Protein AF-A0A1Y0RMB6-F1 (afdb_monomer)

Mean predicted aligned error: 15.56 Å

Nearest PDB structures (foldseek):
  5ec5-assembly1_C  TM=2.701E-01  e=1.105E-01  Eisenia fetida
  6uwi-assembly1_A  TM=2.459E-01  e=1.819E-01  Clostridioides difficile
  6uwi-assembly2_d  TM=2.459E-01  e=1.819E-01  Clostridioides difficile
  6uwi-assembly2_g  TM=2.459E-01  e=1.819E-01  Clostridioides difficile
  6uwi-assembly1_E  TM=2.459E-01  e=2.253E-01  Clostridioides difficile

Foldseek 3Di:
DDDPPPPPDDDDPVVVCVVVPPPDDDDDPFDKDKDKDKDKDKDKDKDKDKDWDQDPVGIDMDIDIDIDIDIDMDMDIDIDDD

Radius of gyration: 28.94 Å; Cα contacts (8 Å, |Δi|>4): 91; chains: 1; bounding box: 57×18×77 Å

Secondary structure (DSSP, 8-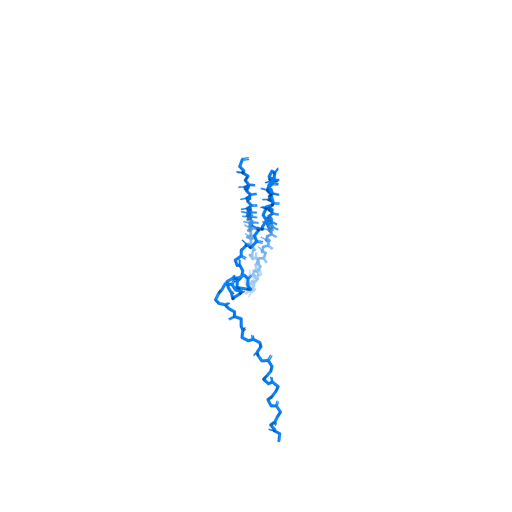state):
--------PPPPHHHHHHHTT-----PPTT--EEEEEEEEEEEEEEEEEEEEEEETTEEEEEEEEEEEEEEEEEEEEEEE--

Sequence (82 aa):
MSHEIKIAVELSEQELDTVAGGLSITLGDGQVFASDAKNTFSQKNLVVGQQTFAGPGGSYTVSGTNLQEILSSAGQGIAIGN

Structure (mmCIF, N/CA/C/O backbone):
data_AF-A0A1Y0RMB6-F1
#
_entry.id   AF-A0A1Y0RMB6-F1
#
loop_
_atom_site.group_PDB
_atom_site.id
_atom_site.type_symbol
_at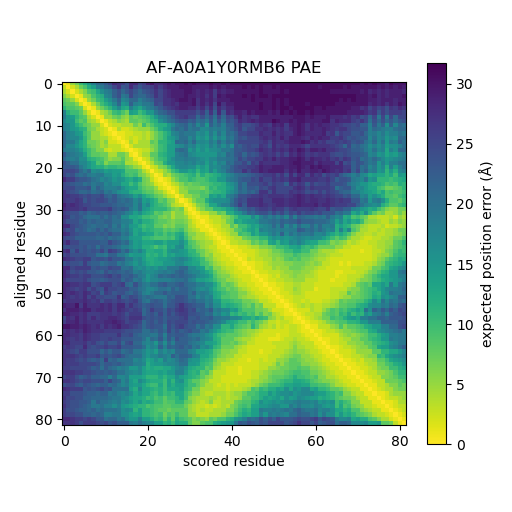om_site.label_atom_id
_atom_site.label_alt_id
_atom_site.label_comp_id
_atom_site.label_asym_id
_atom_site.label_entity_id
_atom_site.label_seq_id
_atom_site.pdbx_PDB_ins_code
_atom_site.Cartn_x
_atom_site.Cartn_y
_atom_site.Cartn_z
_atom_site.occupancy
_atom_site.B_iso_or_equiv
_atom_site.auth_seq_id
_atom_site.auth_comp_id
_atom_site.auth_asym_id
_atom_site.auth_atom_id
_atom_site.pdbx_PDB_model_num
ATOM 1 N N . MET A 1 1 ? 28.841 10.718 38.756 1.00 45.00 1 MET A N 1
ATOM 2 C CA . MET A 1 1 ? 27.561 10.742 38.020 1.00 45.00 1 MET A CA 1
ATOM 3 C C . MET A 1 1 ? 26.840 9.430 38.279 1.00 45.00 1 MET A C 1
ATOM 5 O O . MET A 1 1 ? 27.103 8.461 37.589 1.00 45.00 1 MET A O 1
ATOM 9 N N . SER A 1 2 ? 25.995 9.374 39.305 1.00 48.06 2 SER A N 1
ATOM 10 C CA . SER A 1 2 ? 24.958 8.346 39.400 1.00 48.06 2 SER A CA 1
ATOM 11 C C . SER A 1 2 ? 23.755 9.010 40.048 1.00 48.06 2 SER A C 1
ATOM 13 O O . SER A 1 2 ? 23.700 9.175 41.261 1.00 48.06 2 SER A O 1
ATOM 15 N N . HIS A 1 3 ? 22.871 9.526 39.203 1.00 49.97 3 HIS A N 1
ATOM 16 C CA . HIS A 1 3 ? 21.520 9.896 39.591 1.00 49.97 3 HIS A CA 1
ATOM 17 C C . HIS A 1 3 ? 20.615 8.908 38.864 1.00 49.97 3 HIS A C 1
ATOM 19 O O . HIS A 1 3 ? 20.172 9.168 37.749 1.00 49.97 3 HIS A O 1
ATOM 25 N N . GLU A 1 4 ? 20.401 7.739 39.461 1.00 56.34 4 GLU A N 1
ATOM 26 C CA . GLU A 1 4 ? 19.252 6.925 39.090 1.00 56.34 4 GLU A CA 1
ATOM 27 C C . GLU A 1 4 ? 18.018 7.585 39.711 1.00 56.34 4 GLU A C 1
ATOM 29 O O . GLU A 1 4 ? 17.778 7.475 40.912 1.00 56.34 4 GLU A O 1
ATOM 34 N N . ILE A 1 5 ? 17.221 8.285 38.904 1.00 56.91 5 ILE A N 1
ATOM 35 C CA . ILE A 1 5 ? 15.827 8.542 39.269 1.00 56.91 5 ILE A CA 1
ATOM 36 C C . ILE A 1 5 ? 15.086 7.228 39.018 1.00 56.91 5 ILE A C 1
ATOM 38 O O . ILE A 1 5 ? 14.590 6.981 37.924 1.00 56.91 5 ILE A O 1
ATOM 42 N N . LYS A 1 6 ? 15.049 6.351 40.022 1.00 56.72 6 LYS A N 1
ATOM 43 C CA . LYS A 1 6 ? 14.134 5.204 40.052 1.00 56.72 6 LYS A CA 1
ATOM 44 C C . LYS A 1 6 ? 12.930 5.564 40.908 1.00 56.72 6 LYS A C 1
ATOM 46 O O . LYS A 1 6 ? 12.813 5.147 42.051 1.00 56.72 6 LYS A O 1
ATOM 51 N N . ILE A 1 7 ? 12.035 6.358 40.331 1.00 59.78 7 ILE A N 1
ATOM 52 C CA . ILE A 1 7 ? 10.633 6.389 40.753 1.00 59.78 7 ILE A CA 1
ATOM 53 C C . ILE A 1 7 ? 9.882 5.549 39.718 1.00 59.78 7 ILE A C 1
ATOM 55 O O . ILE A 1 7 ? 9.170 6.071 38.868 1.00 59.78 7 ILE A O 1
ATOM 59 N N . ALA A 1 8 ? 10.144 4.243 39.711 1.00 61.38 8 ALA A N 1
ATOM 60 C CA . ALA A 1 8 ? 9.272 3.310 39.015 1.00 61.38 8 ALA A CA 1
ATOM 61 C C . ALA A 1 8 ? 8.133 3.009 39.990 1.00 61.38 8 ALA A C 1
ATOM 63 O O . ALA A 1 8 ? 8.345 2.352 41.005 1.00 61.38 8 ALA A O 1
ATOM 64 N N . VAL A 1 9 ? 6.958 3.582 39.739 1.00 72.75 9 VAL A N 1
ATOM 65 C CA . VAL A 1 9 ? 5.737 3.171 40.436 1.00 72.75 9 VAL A CA 1
ATOM 66 C C . VAL A 1 9 ? 5.403 1.777 39.913 1.00 72.75 9 VAL A C 1
ATOM 68 O O . VAL A 1 9 ? 5.197 1.618 38.710 1.00 72.75 9 VAL A O 1
ATOM 71 N N . GLU A 1 10 ? 5.434 0.768 40.785 1.00 73.88 10 GLU A N 1
ATOM 72 C CA . GLU A 1 10 ? 5.052 -0.593 40.409 1.00 73.88 10 GLU A CA 1
ATOM 73 C C . GLU A 1 10 ? 3.550 -0.625 40.125 1.00 73.88 10 GLU A C 1
ATOM 75 O O . GLU A 1 10 ? 2.737 -0.274 40.980 1.00 73.88 10 GLU A O 1
ATOM 80 N N . LEU A 1 11 ? 3.205 -0.996 38.895 1.00 72.25 11 LEU A N 1
ATOM 81 C CA . LEU A 1 11 ? 1.829 -1.174 38.453 1.00 72.25 11 LEU A CA 1
ATOM 82 C C . LEU A 1 11 ? 1.392 -2.608 38.753 1.00 72.25 11 LEU A C 1
ATOM 84 O O . LEU A 1 11 ? 2.176 -3.546 38.590 1.00 72.25 11 LEU A O 1
ATOM 88 N N . SER A 1 12 ? 0.136 -2.784 39.152 1.00 79.81 12 SER A N 1
ATOM 89 C CA . SER A 1 12 ? -0.479 -4.113 39.193 1.00 79.81 12 SER A CA 1
ATOM 90 C C . SER A 1 12 ? -0.542 -4.727 37.787 1.00 79.81 12 SER A C 1
ATOM 92 O O . SER A 1 12 ? -0.536 -4.011 36.784 1.00 79.81 12 SER A O 1
ATOM 94 N N . GLU A 1 13 ? -0.631 -6.056 37.683 1.00 77.31 13 GLU A N 1
ATOM 95 C CA . GLU A 1 13 ? -0.749 -6.739 36.382 1.00 77.31 13 GLU A CA 1
ATOM 96 C C . GLU A 1 13 ? -1.947 -6.215 35.562 1.00 77.31 13 GLU A C 1
ATOM 98 O O . GLU A 1 13 ? -1.873 -6.123 34.339 1.00 77.31 13 GLU A O 1
ATOM 103 N N . GLN A 1 14 ? -3.023 -5.794 36.237 1.00 71.00 14 GLN A N 1
ATOM 104 C CA . GLN A 1 14 ? -4.218 -5.203 35.626 1.00 71.00 14 GLN A CA 1
ATOM 105 C C . GLN A 1 14 ? -3.971 -3.785 35.082 1.00 71.00 14 GLN A C 1
ATOM 107 O O . GLN A 1 14 ? -4.468 -3.415 34.015 1.00 71.00 14 GLN A O 1
ATOM 112 N N . GLU A 1 15 ? -3.194 -2.975 35.799 1.00 71.94 15 GLU A N 1
ATOM 113 C CA . GLU A 1 15 ? -2.792 -1.645 35.333 1.00 71.94 15 GLU A CA 1
ATOM 114 C C . GLU A 1 15 ? -1.782 -1.742 34.183 1.00 71.94 15 GLU A C 1
ATOM 116 O O . GLU A 1 15 ? -1.844 -0.951 33.241 1.00 71.94 15 GLU A O 1
ATOM 121 N N . LEU A 1 16 ? -0.899 -2.744 34.213 1.00 75.12 16 LEU A N 1
ATOM 122 C CA . LEU A 1 16 ? 0.049 -3.017 33.136 1.00 75.12 16 LEU A CA 1
ATOM 123 C C . LEU A 1 16 ? -0.664 -3.384 31.825 1.00 75.12 16 LEU A C 1
ATOM 125 O O . LEU A 1 16 ? -0.261 -2.891 30.775 1.00 75.12 16 LEU A O 1
ATOM 129 N N . ASP A 1 17 ? -1.739 -4.177 31.876 1.00 70.62 17 ASP A N 1
ATOM 130 C CA . ASP A 1 17 ? -2.546 -4.543 30.698 1.00 70.62 17 ASP A CA 1
ATOM 131 C C . ASP A 1 17 ? -3.265 -3.326 30.082 1.00 70.62 17 ASP A C 1
ATOM 133 O O . ASP A 1 17 ? -3.288 -3.130 28.864 1.00 70.62 17 ASP A O 1
ATOM 137 N N . THR A 1 18 ? -3.750 -2.418 30.933 1.00 68.75 18 THR A N 1
ATOM 138 C CA . THR A 1 18 ? -4.366 -1.156 30.490 1.00 68.75 18 THR A CA 1
ATOM 139 C C . THR A 1 18 ? -3.342 -0.228 29.819 1.00 68.75 18 THR A C 1
ATOM 141 O O . THR A 1 18 ? -3.630 0.389 28.794 1.00 68.75 18 THR A O 1
ATOM 144 N N . VAL A 1 19 ? -2.122 -0.140 30.360 1.00 67.19 19 VAL A N 1
ATOM 145 C CA . VAL A 1 19 ? -1.037 0.685 29.794 1.00 67.19 19 VAL A CA 1
ATOM 146 C C . VAL A 1 19 ? -0.436 0.052 28.530 1.00 67.19 19 VAL A C 1
ATOM 148 O O . VAL A 1 19 ? -0.009 0.774 27.629 1.00 67.19 19 VAL A O 1
ATOM 151 N N . ALA A 1 20 ? -0.446 -1.279 28.419 1.00 65.94 20 ALA A N 1
ATOM 152 C CA . ALA A 1 20 ? 0.065 -2.029 27.270 1.00 65.94 20 ALA A CA 1
ATOM 153 C C . ALA A 1 20 ? -0.854 -1.997 26.030 1.00 65.94 20 ALA A C 1
ATOM 155 O O . ALA A 1 20 ? -0.505 -2.572 24.997 1.00 65.94 20 ALA A O 1
ATOM 156 N N . GLY A 1 21 ? -1.990 -1.293 26.093 1.00 57.91 21 GLY A N 1
ATOM 157 C CA . GLY A 1 21 ? -2.906 -1.116 24.962 1.00 57.91 21 GLY A CA 1
ATOM 158 C C . GLY A 1 21 ? -4.170 -1.974 25.027 1.00 57.91 21 GLY A C 1
ATOM 159 O O . GLY A 1 21 ? -4.887 -2.066 24.029 1.00 57.91 21 GLY A O 1
ATOM 160 N N . GLY A 1 22 ? -4.470 -2.574 26.182 1.00 59.75 22 GLY A N 1
ATOM 161 C CA . GLY A 1 22 ? -5.769 -3.170 26.456 1.00 59.75 22 GLY A CA 1
ATOM 162 C C . GLY A 1 22 ? -6.844 -2.087 26.503 1.00 59.75 22 GLY A C 1
ATOM 163 O O . GLY A 1 22 ? -6.811 -1.186 27.341 1.00 59.75 22 GLY A O 1
ATOM 164 N N . LEU A 1 23 ? -7.796 -2.150 25.574 1.00 64.19 23 LEU A N 1
ATOM 165 C CA . LEU A 1 23 ? -8.962 -1.274 25.543 1.00 64.19 23 LEU A CA 1
ATOM 166 C C . LEU A 1 23 ? -9.770 -1.428 26.845 1.00 64.19 23 LEU A C 1
ATOM 168 O O . LEU A 1 23 ? -10.582 -2.341 26.972 1.00 64.19 23 LEU A O 1
ATOM 172 N N . SER A 1 24 ? -9.549 -0.532 27.805 1.00 62.88 24 SER A N 1
ATOM 173 C CA . SER A 1 24 ? -10.287 -0.488 29.069 1.00 62.88 24 SER A CA 1
ATOM 174 C C . SER A 1 24 ? -11.523 0.399 28.910 1.00 62.88 24 SER A C 1
ATOM 176 O O . SER A 1 24 ? -11.417 1.622 28.806 1.00 62.88 24 SER A O 1
ATOM 178 N N . ILE A 1 25 ? -12.705 -0.220 28.826 1.00 64.75 25 ILE A N 1
ATOM 179 C CA . ILE A 1 25 ? -13.995 0.478 28.750 1.00 64.75 25 ILE A CA 1
ATOM 180 C C . ILE A 1 25 ? -14.844 0.049 29.947 1.00 64.75 25 ILE A C 1
ATOM 182 O O . ILE A 1 25 ? -15.309 -1.087 30.008 1.00 64.75 25 ILE A O 1
ATOM 186 N N . THR A 1 26 ? -15.095 0.977 30.871 1.00 66.12 26 THR A N 1
ATOM 187 C CA . THR A 1 26 ? -16.061 0.790 31.962 1.00 66.12 26 THR A CA 1
ATOM 188 C C . THR A 1 26 ? -17.386 1.439 31.573 1.00 66.12 26 THR A C 1
ATOM 190 O O . THR A 1 26 ? -17.484 2.663 31.483 1.00 66.12 26 THR A O 1
ATOM 193 N N . LEU A 1 27 ? -18.409 0.616 31.339 1.00 66.75 27 LEU A N 1
ATOM 194 C CA . LEU A 1 27 ? -19.785 1.045 31.077 1.00 66.75 27 LEU A CA 1
ATOM 195 C C . LEU A 1 27 ? -20.610 0.916 32.363 1.00 66.75 27 LEU A C 1
ATOM 197 O O . LEU A 1 27 ? -20.621 -0.142 32.984 1.00 66.75 27 LEU A O 1
ATOM 201 N N . GLY A 1 28 ? -21.270 2.001 32.776 1.00 67.62 28 GLY A N 1
ATOM 202 C CA . GLY A 1 28 ? -22.253 1.969 33.866 1.00 67.62 28 GLY A CA 1
ATOM 203 C C . GLY A 1 28 ? -23.589 1.361 33.425 1.00 67.62 28 GLY A C 1
ATOM 204 O O . GLY A 1 28 ? -23.812 1.145 32.231 1.00 67.62 28 GLY A O 1
ATOM 205 N N . ASP A 1 29 ? -24.488 1.118 34.380 1.00 68.19 29 ASP A N 1
ATOM 206 C CA . ASP A 1 29 ? -25.791 0.493 34.127 1.00 68.19 29 ASP A CA 1
ATOM 207 C C . ASP A 1 29 ? -26.587 1.240 33.038 1.00 68.19 29 ASP A C 1
ATOM 209 O O . ASP A 1 29 ? -26.890 2.428 33.162 1.00 68.19 29 ASP A O 1
ATOM 213 N N . GLY A 1 30 ? -26.921 0.525 31.956 1.00 60.09 30 GLY A N 1
ATOM 214 C CA . GLY A 1 30 ? -27.763 1.010 30.856 1.00 60.09 30 GLY A CA 1
ATOM 215 C C . GLY A 1 30 ? -27.053 1.758 29.722 1.00 60.09 30 GLY A C 1
ATOM 216 O O . GLY A 1 30 ? -27.737 2.329 28.874 1.00 60.09 30 GLY A O 1
ATOM 217 N N . GLN A 1 31 ? -25.716 1.784 29.676 1.00 66.81 31 GLN A N 1
ATOM 218 C CA . GLN A 1 31 ? -24.984 2.487 28.614 1.00 66.81 31 GLN A CA 1
ATOM 219 C C . GLN A 1 31 ? -24.482 1.549 27.507 1.00 66.81 31 GLN A C 1
ATOM 221 O O . GLN A 1 31 ? -24.047 0.429 27.764 1.00 66.81 31 GLN A O 1
ATOM 226 N N . VAL A 1 32 ? -24.527 2.043 26.266 1.00 70.38 32 VAL A N 1
ATOM 227 C CA . VAL A 1 32 ? -24.020 1.377 25.058 1.00 70.38 32 VAL A CA 1
ATOM 228 C C . VAL A 1 32 ? -22.785 2.133 24.572 1.00 70.38 32 VAL A C 1
ATOM 230 O O . VAL A 1 32 ? -22.827 3.351 24.405 1.00 70.38 32 VAL A O 1
ATOM 233 N N . PHE A 1 33 ? -21.690 1.418 24.324 1.00 76.44 33 PHE A N 1
ATOM 234 C CA . PHE A 1 33 ? -20.493 1.943 23.674 1.00 76.44 33 PHE A CA 1
ATOM 235 C C . PHE A 1 33 ? -20.483 1.523 22.208 1.00 76.44 33 PHE A C 1
ATOM 237 O O . PHE A 1 33 ? -20.570 0.334 21.905 1.00 76.44 33 PHE A O 1
ATOM 244 N N . ALA A 1 34 ? -20.322 2.486 21.305 1.00 75.62 34 ALA A N 1
ATOM 245 C CA . ALA A 1 34 ? -20.041 2.237 19.899 1.00 75.62 34 ALA A CA 1
ATOM 246 C C . ALA A 1 34 ? -18.867 3.118 19.455 1.00 75.62 34 ALA A C 1
ATOM 248 O O . ALA A 1 34 ? -18.856 4.322 19.714 1.00 75.62 34 ALA A O 1
ATOM 249 N N . SER A 1 3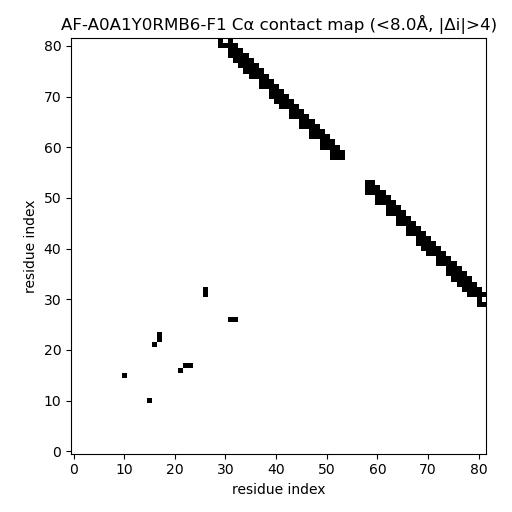5 ? -17.876 2.526 18.797 1.00 75.00 35 SER A N 1
ATOM 250 C CA . SER A 1 35 ? -16.724 3.223 18.238 1.00 75.00 35 SER A CA 1
ATOM 251 C C . SER A 1 35 ? -16.412 2.673 16.858 1.00 75.00 35 SER A C 1
ATOM 253 O O . SER A 1 35 ? -16.226 1.472 16.694 1.00 75.00 35 SER A O 1
ATOM 255 N N . ASP A 1 36 ? -16.333 3.570 15.882 1.00 79.06 36 ASP A N 1
ATOM 256 C CA . ASP A 1 36 ? -15.946 3.256 14.516 1.00 79.06 36 ASP A CA 1
ATOM 257 C C . ASP A 1 36 ? -14.735 4.108 14.134 1.00 79.06 36 ASP A C 1
ATOM 259 O O . ASP A 1 36 ? -14.802 5.337 14.092 1.00 79.06 36 ASP A O 1
ATOM 263 N N . ALA A 1 37 ? -13.624 3.453 13.817 1.00 77.88 37 ALA A N 1
ATOM 264 C CA . ALA A 1 37 ? -12.445 4.068 13.231 1.00 77.88 37 ALA A CA 1
ATOM 265 C C . ALA A 1 37 ? -12.270 3.565 11.798 1.00 77.88 37 ALA A C 1
ATOM 267 O O . ALA A 1 37 ? -12.373 2.370 11.521 1.00 77.88 37 ALA A O 1
ATOM 268 N N . LYS A 1 38 ? -11.991 4.479 10.867 1.00 84.06 38 LYS A N 1
ATOM 269 C CA . LYS A 1 38 ? -11.706 4.158 9.464 1.00 84.06 38 LYS A CA 1
ATOM 270 C C . LYS A 1 38 ? -10.443 4.883 9.037 1.00 84.06 38 LYS A C 1
ATOM 272 O O . LYS A 1 38 ? -10.369 6.102 9.140 1.00 84.06 38 LYS A O 1
ATOM 277 N N . ASN A 1 39 ? -9.481 4.131 8.523 1.00 78.88 39 ASN A N 1
ATOM 278 C CA . ASN A 1 39 ? -8.257 4.644 7.929 1.00 78.88 39 ASN A CA 1
ATOM 279 C C . ASN A 1 39 ? -8.201 4.229 6.462 1.00 78.88 39 ASN A C 1
ATOM 281 O O . ASN A 1 39 ? -8.486 3.087 6.109 1.00 78.88 39 ASN A O 1
ATOM 285 N N . THR A 1 40 ? -7.849 5.167 5.590 1.00 89.12 40 THR A N 1
ATOM 286 C CA . THR A 1 40 ? -7.670 4.911 4.158 1.00 89.12 40 THR A CA 1
ATOM 287 C C . THR A 1 40 ? -6.358 5.529 3.704 1.00 89.12 40 THR A C 1
ATOM 289 O O . THR A 1 40 ? -6.063 6.677 4.025 1.00 89.12 40 THR A O 1
ATOM 292 N N . PHE A 1 41 ? -5.578 4.763 2.950 1.00 90.31 41 PHE A N 1
ATOM 293 C CA . PHE A 1 41 ? -4.347 5.187 2.304 1.00 90.31 41 PHE A CA 1
ATOM 294 C C . PHE A 1 41 ? -4.481 4.966 0.798 1.00 90.31 41 PHE A C 1
ATOM 29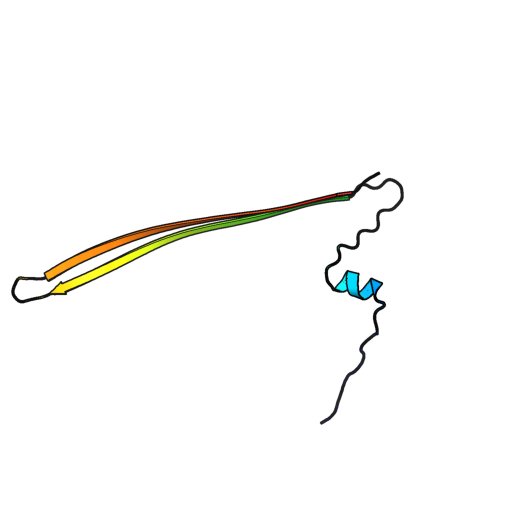6 O O . PHE A 1 41 ? -4.860 3.883 0.351 1.00 90.31 41 PHE A O 1
ATOM 303 N N . SER A 1 42 ? -4.168 5.992 0.010 1.00 93.62 42 SER A N 1
ATOM 304 C CA . SER A 1 42 ? -4.134 5.899 -1.446 1.00 93.62 42 SER A CA 1
ATOM 305 C C . SER A 1 42 ? -2.911 6.629 -1.979 1.00 93.62 42 SER A C 1
ATOM 307 O O . SER A 1 42 ? -2.649 7.771 -1.600 1.00 93.62 42 SER A O 1
ATOM 309 N N . GLN A 1 43 ? -2.164 5.969 -2.860 1.00 92.50 43 GLN A N 1
ATOM 310 C CA . GLN A 1 43 ? -0.997 6.543 -3.511 1.00 92.50 43 GLN A CA 1
ATOM 311 C C . GLN A 1 43 ? -0.917 6.073 -4.961 1.00 92.50 43 GLN A C 1
ATOM 313 O O . GLN A 1 43 ? -1.013 4.882 -5.248 1.00 92.50 43 GLN A O 1
ATOM 318 N N . LYS A 1 44 ? -0.696 7.021 -5.874 1.00 94.50 44 LYS A N 1
ATOM 319 C CA . LYS A 1 44 ? -0.361 6.745 -7.273 1.00 94.50 44 LYS A CA 1
ATOM 320 C C . LYS A 1 44 ? 1.076 7.167 -7.515 1.00 94.50 44 LYS A C 1
ATOM 322 O O . LYS A 1 44 ? 1.436 8.302 -7.212 1.00 94.50 44 LYS A O 1
ATOM 327 N N . ASN A 1 45 ? 1.883 6.261 -8.047 1.00 91.81 45 ASN A N 1
ATOM 328 C CA . ASN A 1 45 ? 3.274 6.509 -8.383 1.00 91.81 45 ASN A CA 1
ATOM 329 C C . ASN A 1 45 ? 3.491 6.256 -9.876 1.00 91.81 45 ASN A C 1
ATOM 331 O O . ASN A 1 45 ? 3.258 5.148 -10.360 1.00 91.81 45 ASN A O 1
ATOM 335 N N . LEU A 1 46 ? 3.924 7.288 -10.599 1.00 93.38 46 LEU A N 1
ATOM 336 C CA . LEU A 1 46 ? 4.316 7.195 -12.000 1.00 93.38 46 LEU A CA 1
ATOM 337 C C . LEU A 1 46 ? 5.835 7.304 -12.084 1.00 93.38 46 LEU A C 1
ATOM 339 O O . LEU A 1 46 ? 6.410 8.354 -11.806 1.00 93.38 46 LEU A O 1
ATOM 343 N N . VAL A 1 47 ? 6.472 6.222 -12.513 1.00 94.12 47 VAL A N 1
ATOM 344 C CA . VAL A 1 47 ? 7.912 6.162 -12.740 1.00 94.12 47 VAL A CA 1
ATOM 345 C C . VAL A 1 47 ? 8.166 6.226 -14.238 1.00 94.12 47 VAL A C 1
ATOM 347 O O . VAL A 1 47 ? 7.678 5.388 -14.996 1.00 94.12 47 VAL A O 1
ATOM 350 N N . VAL A 1 48 ? 8.944 7.219 -14.664 1.00 94.25 48 VAL A N 1
ATOM 351 C CA . VAL A 1 48 ? 9.392 7.370 -16.052 1.00 94.25 48 VAL A CA 1
ATOM 352 C C . VAL A 1 48 ? 10.898 7.156 -16.088 1.00 94.25 48 VAL A C 1
ATOM 354 O O . VAL A 1 48 ? 11.653 7.917 -15.489 1.00 94.25 48 VAL A O 1
ATOM 357 N N . GLY A 1 49 ? 11.331 6.101 -16.771 1.00 93.94 49 GLY A N 1
ATOM 358 C CA . GLY A 1 49 ? 12.735 5.820 -17.037 1.00 93.94 49 GLY A CA 1
ATOM 359 C C . GLY A 1 49 ? 13.086 6.185 -18.473 1.00 93.94 49 GLY A C 1
ATOM 360 O O . GLY A 1 49 ? 12.322 5.893 -19.393 1.00 93.94 49 GLY A O 1
ATOM 361 N N . GLN A 1 50 ? 14.250 6.798 -18.674 1.00 95.25 50 GLN A N 1
ATOM 362 C CA . GLN A 1 50 ? 14.808 7.049 -19.999 1.00 95.25 50 GLN A CA 1
ATOM 363 C C . GLN A 1 50 ? 16.259 6.602 -20.060 1.00 95.25 50 GLN A C 1
ATOM 365 O O . GLN A 1 50 ? 17.034 6.839 -19.136 1.00 95.25 50 GLN A O 1
ATOM 370 N N . GLN A 1 51 ? 16.622 5.988 -21.180 1.00 92.75 51 GLN A N 1
ATOM 371 C CA . GLN A 1 51 ? 17.992 5.621 -21.486 1.00 92.75 51 GLN A CA 1
ATOM 372 C C . GLN A 1 51 ? 18.334 6.115 -22.887 1.00 92.75 51 GLN A C 1
ATOM 374 O O . GLN A 1 51 ? 17.629 5.824 -23.852 1.00 92.75 51 GLN A O 1
ATOM 379 N N . THR A 1 52 ? 19.424 6.870 -22.989 1.00 94.06 52 THR A N 1
ATOM 380 C CA . THR A 1 52 ? 19.918 7.409 -24.257 1.00 94.06 52 THR A CA 1
ATOM 381 C C . THR A 1 52 ? 21.257 6.776 -24.586 1.00 94.06 52 THR A C 1
ATOM 383 O O . THR A 1 52 ? 22.156 6.732 -23.749 1.00 94.06 52 THR A O 1
ATOM 386 N N . PHE A 1 53 ? 21.385 6.315 -25.824 1.00 92.56 53 PHE A N 1
ATOM 387 C CA . PHE A 1 53 ? 22.609 5.779 -26.398 1.00 92.56 53 PHE A CA 1
ATOM 388 C C . PHE A 1 53 ? 23.060 6.689 -27.537 1.00 92.56 53 PHE A C 1
ATOM 390 O O . PHE A 1 53 ? 22.230 7.216 -28.277 1.00 92.56 53 PHE A O 1
ATOM 397 N N . ALA A 1 54 ? 24.369 6.854 -27.707 1.00 93.19 54 ALA A N 1
ATOM 398 C CA . ALA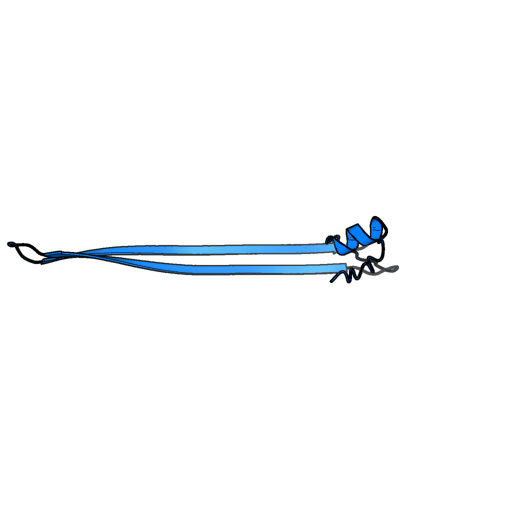 A 1 54 ? 24.945 7.565 -28.842 1.00 93.19 54 ALA A CA 1
ATOM 399 C C . ALA A 1 54 ? 26.150 6.789 -29.381 1.00 93.19 54 ALA A C 1
ATOM 401 O O . ALA A 1 54 ? 26.990 6.330 -28.607 1.00 93.19 54 ALA A O 1
ATOM 402 N N . GLY A 1 55 ? 26.227 6.640 -30.703 1.00 90.44 55 GLY A N 1
ATOM 403 C CA . GLY A 1 55 ? 27.335 5.977 -31.382 1.00 90.44 55 GLY A CA 1
ATOM 404 C C . GLY A 1 55 ? 27.535 6.488 -32.812 1.00 90.44 55 GLY A C 1
ATOM 405 O O . GLY A 1 55 ? 26.805 7.373 -33.257 1.00 90.44 55 GLY A O 1
ATOM 406 N N . PRO A 1 56 ? 28.499 5.924 -33.562 1.00 90.38 56 PRO A N 1
ATOM 407 C CA . PRO A 1 56 ? 28.837 6.376 -34.917 1.00 90.38 56 PRO A CA 1
ATOM 408 C C . PRO A 1 56 ? 27.664 6.362 -35.915 1.00 90.38 56 PRO A C 1
ATOM 410 O O . PRO A 1 56 ? 27.717 7.050 -36.927 1.00 90.38 56 PRO A O 1
ATOM 413 N N . GLY A 1 57 ? 26.602 5.601 -35.622 1.00 91.44 57 GLY A N 1
ATOM 414 C CA . GLY A 1 57 ? 25.358 5.541 -36.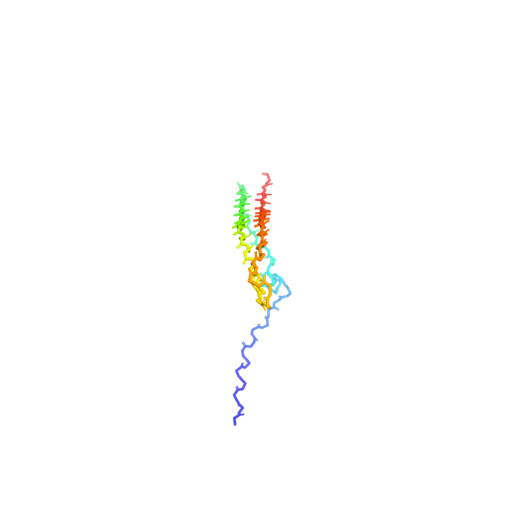396 1.00 91.44 57 GLY A CA 1
ATOM 415 C C . GLY A 1 57 ? 24.218 6.432 -35.880 1.00 91.44 57 GLY A C 1
ATOM 416 O O . GLY A 1 57 ? 23.075 6.197 -36.261 1.00 91.44 57 GLY A O 1
ATOM 417 N N . GLY A 1 58 ? 24.488 7.399 -34.996 1.00 89.38 58 GLY A N 1
ATOM 418 C CA . GLY A 1 58 ? 23.493 8.319 -34.430 1.00 89.38 58 GLY A CA 1
ATOM 419 C C . GLY A 1 58 ? 23.162 8.056 -32.958 1.00 89.38 58 GLY A C 1
ATOM 420 O O . GLY A 1 58 ? 23.756 7.188 -32.310 1.00 89.38 58 GLY A O 1
ATOM 421 N N . SER A 1 59 ? 22.228 8.841 -32.415 1.00 91.81 59 SER A N 1
ATOM 422 C CA . SER A 1 59 ? 21.707 8.654 -31.061 1.00 91.81 59 SER A CA 1
ATOM 423 C C . SER A 1 59 ? 20.273 8.147 -31.076 1.00 91.81 59 SER A C 1
ATOM 425 O O . SER A 1 59 ? 19.480 8.473 -31.959 1.00 91.81 59 SER A O 1
ATOM 427 N N . TYR A 1 60 ? 19.951 7.347 -30.068 1.00 92.12 60 TYR A N 1
ATOM 428 C CA . TYR A 1 60 ? 18.624 6.791 -29.867 1.00 92.12 60 TYR A CA 1
ATOM 429 C C . TYR A 1 60 ? 18.285 6.875 -28.387 1.00 92.12 60 TYR A C 1
ATOM 431 O O . TYR A 1 60 ? 19.128 6.611 -27.527 1.00 92.12 60 TYR A O 1
ATOM 439 N N . THR A 1 61 ? 17.038 7.214 -28.093 1.00 94.31 61 THR A N 1
ATOM 440 C CA . THR A 1 61 ? 16.511 7.243 -26.732 1.00 94.31 61 THR A CA 1
ATOM 441 C C . THR A 1 61 ? 15.367 6.254 -26.636 1.00 94.31 61 THR A C 1
ATOM 443 O O . THR A 1 61 ? 14.463 6.266 -27.468 1.00 94.31 61 THR A O 1
ATOM 446 N N . VAL A 1 62 ? 15.398 5.421 -25.603 1.00 93.69 62 VAL A N 1
ATOM 447 C CA . VAL A 1 62 ? 14.284 4.556 -25.220 1.00 93.69 62 VAL A CA 1
ATOM 448 C C . VAL A 1 62 ? 13.704 5.058 -23.906 1.00 93.69 62 VAL A C 1
ATOM 450 O O . VAL A 1 62 ? 14.434 5.488 -23.009 1.00 93.69 62 VAL A O 1
ATOM 453 N N . SER A 1 63 ? 12.383 5.031 -23.799 1.00 94.00 63 SER A N 1
ATOM 454 C CA . SER A 1 63 ? 11.644 5.399 -22.597 1.00 94.00 63 SER A CA 1
ATOM 455 C C . SER A 1 63 ? 10.749 4.246 -22.163 1.00 94.00 63 SER A C 1
ATOM 457 O O . SER A 1 63 ? 10.183 3.532 -22.988 1.00 94.00 63 SER A O 1
ATOM 459 N N . GLY A 1 64 ? 10.620 4.076 -20.851 1.00 93.62 64 GLY A N 1
ATOM 460 C CA . GLY A 1 64 ? 9.681 3.153 -20.229 1.00 93.62 64 GLY A CA 1
ATOM 461 C C . GLY A 1 64 ? 8.900 3.874 -19.140 1.00 93.62 64 GLY A C 1
ATOM 462 O O . GLY A 1 64 ? 9.466 4.661 -18.381 1.00 93.62 64 GLY A O 1
ATOM 463 N N . THR A 1 65 ? 7.600 3.614 -19.058 1.00 94.75 65 THR A N 1
ATOM 464 C CA . THR A 1 65 ? 6.735 4.153 -18.007 1.00 94.75 65 THR A CA 1
ATOM 465 C C . THR A 1 65 ? 6.167 3.012 -17.176 1.00 94.75 65 THR A C 1
ATOM 467 O O . THR A 1 65 ? 5.798 1.965 -17.700 1.00 94.75 65 THR A O 1
ATOM 470 N N . ASN A 1 66 ? 6.116 3.205 -15.862 1.00 90.50 66 ASN A N 1
ATOM 471 C CA . ASN A 1 66 ? 5.483 2.291 -14.921 1.00 90.50 66 ASN A CA 1
ATOM 472 C C . ASN A 1 66 ? 4.516 3.081 -14.052 1.00 90.50 66 ASN A C 1
ATOM 474 O O . ASN A 1 66 ? 4.911 4.053 -13.411 1.00 90.50 66 ASN A O 1
ATOM 478 N N . LEU A 1 67 ? 3.256 2.657 -14.029 1.00 92.50 67 LEU A N 1
ATOM 479 C CA . LEU A 1 67 ? 2.237 3.225 -13.160 1.00 92.50 67 LEU A CA 1
ATOM 480 C C . LEU A 1 67 ? 1.899 2.209 -12.073 1.00 92.50 67 LEU A C 1
ATOM 482 O O . LEU A 1 67 ? 1.513 1.082 -12.374 1.00 92.50 67 LEU A O 1
ATOM 486 N N . GLN A 1 68 ? 2.037 2.622 -10.819 1.00 93.19 68 GLN A N 1
ATOM 487 C CA . GLN A 1 68 ? 1.674 1.831 -9.654 1.00 93.19 68 GLN A CA 1
ATOM 488 C C . GLN A 1 68 ? 0.597 2.560 -8.857 1.00 93.19 68 GLN A C 1
ATOM 490 O O . GLN A 1 68 ? 0.715 3.750 -8.568 1.00 93.19 68 GLN A O 1
ATOM 495 N N . GLU A 1 69 ? -0.446 1.830 -8.483 1.00 93.44 69 GLU A N 1
ATOM 496 C CA . GLU A 1 69 ? -1.515 2.315 -7.622 1.00 93.44 69 GLU A CA 1
ATOM 497 C C . GLU A 1 69 ? -1.572 1.444 -6.367 1.00 93.44 69 GLU A C 1
ATOM 499 O O . GLU A 1 69 ? -1.614 0.217 -6.450 1.00 93.44 69 GLU A O 1
ATOM 504 N N . ILE A 1 70 ? -1.541 2.089 -5.203 1.00 90.62 70 ILE A N 1
ATOM 505 C CA . ILE A 1 70 ? -1.698 1.455 -3.898 1.00 90.62 70 ILE A CA 1
ATOM 506 C C . ILE A 1 70 ? -2.970 2.020 -3.283 1.00 90.62 70 ILE A C 1
ATOM 508 O O . ILE A 1 70 ? -3.081 3.229 -3.080 1.00 90.62 70 ILE A O 1
ATOM 512 N N . LEU A 1 71 ? -3.918 1.139 -2.969 1.00 92.69 71 LEU A N 1
ATOM 513 C CA . LEU A 1 71 ? -5.085 1.452 -2.153 1.00 92.69 71 LEU A CA 1
ATOM 514 C C . LEU A 1 71 ? -5.098 0.509 -0.954 1.00 92.69 71 LEU A C 1
ATOM 516 O O . LEU A 1 71 ? -4.995 -0.705 -1.113 1.00 92.69 71 LEU A O 1
ATOM 520 N N . SER A 1 72 ? -5.227 1.075 0.239 1.00 87.94 72 SER A N 1
ATOM 521 C CA . SER A 1 72 ? -5.367 0.326 1.481 1.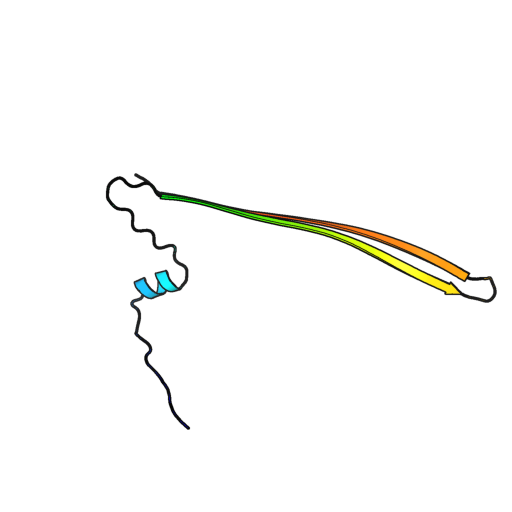00 87.94 72 SER A CA 1
ATOM 522 C C . SER A 1 72 ? -6.451 0.959 2.338 1.00 87.94 72 SER A C 1
ATOM 524 O O . SER A 1 72 ? -6.519 2.179 2.481 1.00 87.94 72 SER A O 1
ATOM 526 N N . SER A 1 73 ? -7.309 0.126 2.909 1.00 90.62 73 SER A N 1
ATOM 527 C CA . SER A 1 73 ? -8.354 0.547 3.833 1.00 90.62 73 SER A CA 1
ATOM 528 C C . SER A 1 73 ? -8.344 -0.368 5.045 1.00 90.62 73 SER A C 1
ATOM 530 O O . SER A 1 73 ? -8.348 -1.589 4.892 1.00 90.62 73 SER A O 1
ATOM 532 N N . ALA A 1 74 ? -8.383 0.221 6.232 1.00 86.38 74 ALA A N 1
ATOM 533 C CA . ALA A 1 74 ? -8.556 -0.483 7.490 1.00 86.38 74 ALA A CA 1
ATOM 534 C C . ALA A 1 74 ? -9.729 0.140 8.2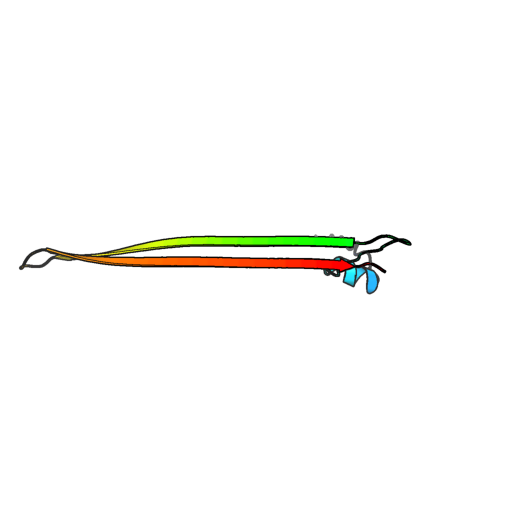48 1.00 86.38 74 ALA A C 1
ATOM 536 O O . ALA A 1 74 ? -9.898 1.360 8.263 1.00 86.38 74 ALA A O 1
ATOM 537 N N . GLY A 1 75 ? -10.546 -0.700 8.868 1.00 84.19 75 GLY A N 1
ATOM 538 C CA . GLY A 1 75 ? -11.653 -0.276 9.712 1.00 84.19 75 GLY A CA 1
ATOM 539 C C . GLY A 1 75 ? -11.624 -1.037 11.026 1.00 84.19 75 GLY A C 1
ATOM 540 O O . GLY A 1 75 ? -11.278 -2.216 11.042 1.00 84.19 75 GLY A O 1
ATOM 541 N N . GLN A 1 76 ? -11.994 -0.366 12.108 1.00 82.19 76 GLN A N 1
ATOM 542 C CA . GLN A 1 76 ? -12.202 -0.970 13.415 1.00 82.19 76 GLN A CA 1
ATOM 543 C C . GLN A 1 76 ? -13.554 -0.508 13.939 1.00 82.19 76 GLN A C 1
ATOM 545 O O . GLN A 1 76 ? -13.746 0.680 14.174 1.00 82.19 76 GLN A O 1
ATOM 550 N N . GLY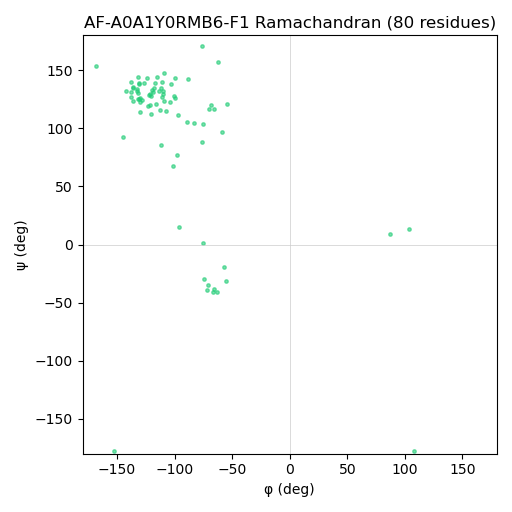 A 1 77 ? -14.480 -1.451 14.080 1.00 82.31 77 GLY A N 1
ATOM 551 C CA . GLY A 1 77 ? -15.775 -1.233 14.714 1.00 82.31 77 GLY A CA 1
ATOM 552 C C . GLY A 1 77 ? -15.810 -1.963 16.051 1.00 82.31 77 GLY A C 1
ATOM 553 O O . GLY A 1 77 ? -15.429 -3.132 16.125 1.00 82.31 77 GLY A O 1
ATOM 554 N N . ILE A 1 78 ? -16.245 -1.279 17.102 1.00 77.62 78 ILE A N 1
ATOM 555 C CA . ILE A 1 78 ? -16.428 -1.829 18.445 1.00 77.62 78 ILE A CA 1
ATOM 556 C C . ILE A 1 78 ? -17.821 -1.434 18.905 1.00 77.62 78 ILE A C 1
ATOM 558 O O . ILE A 1 78 ? -18.132 -0.250 18.960 1.00 77.62 78 ILE A O 1
ATOM 562 N N . ALA A 1 79 ? -18.646 -2.415 19.253 1.00 79.75 79 ALA A N 1
ATOM 563 C CA . ALA A 1 79 ? -19.959 -2.191 19.836 1.00 79.75 79 ALA A CA 1
ATOM 564 C C . ALA A 1 79 ? -20.111 -3.082 21.070 1.00 79.75 79 ALA A C 1
ATOM 566 O O . ALA A 1 79 ? -19.911 -4.293 20.983 1.00 79.75 79 ALA A O 1
ATOM 567 N N . ILE A 1 80 ? -20.429 -2.480 22.215 1.00 74.75 80 ILE A N 1
ATOM 568 C CA . ILE A 1 80 ? -20.610 -3.165 23.497 1.00 74.75 80 ILE A CA 1
ATOM 569 C C . ILE A 1 80 ? -21.865 -2.596 24.159 1.00 74.75 80 ILE A C 1
ATOM 571 O O . ILE A 1 80 ? -21.965 -1.390 24.376 1.00 74.75 80 ILE A O 1
ATOM 575 N N . GLY A 1 81 ? -22.823 -3.458 24.480 1.00 75.38 81 GLY A N 1
ATOM 576 C CA . GLY A 1 81 ? -24.065 -3.104 25.162 1.00 75.38 81 GLY A CA 1
ATOM 577 C C . GLY A 1 81 ? -24.794 -4.362 25.628 1.00 75.38 81 GLY A C 1
ATOM 578 O O . GLY A 1 81 ? -24.591 -5.430 25.047 1.00 75.38 81 GLY A O 1
ATOM 579 N N . ASN A 1 82 ? -25.600 -4.221 26.681 1.00 63.03 82 ASN A N 1
ATOM 580 C CA . ASN A 1 82 ? -26.578 -5.219 27.128 1.00 63.03 82 ASN A CA 1
ATOM 581 C C . ASN A 1 82 ? -27.966 -4.868 26.593 1.00 63.03 82 ASN A C 1
ATOM 583 O O . ASN A 1 82 ? -28.277 -3.655 26.555 1.00 63.03 82 ASN A O 1
#

Solvent-accessible surface area (backbone atoms only — not comparable to full-atom values): 5607 Å² total; per-residue (Å²): 142,83,83,80,84,78,81,74,79,84,65,53,76,70,54,45,43,48,72,73,68,46,88,82,79,89,73,62,96,93,50,69,49,75,46,78,49,78,48,78,48,76,49,78,46,79,47,78,48,77,51,74,48,76,54,100,91,50,71,51,72,49,75,50,76,46,81,47,77,48,79,47,77,50,74,47,77,46,76,51,70,132

pLDDT: mean 78.92, std 13.61, range [45.0, 95.25]